Protein AF-A0A382SJ43-F1 (afdb_monomer_lite)

Foldseek 3Di:
DDDDDDDPVNVQVVVCVVCVPVADPPDGDDPDDDDDDPDDDDDDDLQPDWDWDDDPDPDIDIDRPVRVVPPDDDDDD

Sequence (77 aa):
MAGFGASRRDRREELAETYRGRLPPGQHIVEDWPVLTYGPTPRKSETDWRFCITGLVAEGRDYSLEEFKEIAWTKVH

Structure (mmCIF, N/CA/C/O backbone):
data_AF-A0A382SJ43-F1
#
_entry.id   AF-A0A382SJ43-F1
#
loop_
_atom_site.group_PDB
_atom_site.id
_atom_site.type_symbol
_atom_site.label_atom_id
_atom_site.label_alt_id
_atom_site.label_comp_id
_atom_site.label_asym_id
_atom_site.label_entity_id
_atom_site.label_seq_id
_atom_site.pdbx_PDB_ins_code
_atom_site.Cartn_x
_atom_site.Cartn_y
_atom_site.Cartn_z
_atom_site.occupancy
_atom_site.B_iso_or_equiv
_atom_site.auth_seq_id
_atom_site.auth_comp_id
_atom_site.auth_asym_id
_atom_site.auth_atom_id
_atom_site.pdbx_PDB_model_num
ATOM 1 N N . MET A 1 1 ? 37.885 11.418 -5.364 1.00 35.44 1 MET A N 1
ATOM 2 C CA . MET A 1 1 ? 37.919 10.374 -6.410 1.00 35.44 1 MET A CA 1
ATOM 3 C C . MET A 1 1 ? 36.539 9.731 -6.472 1.00 35.44 1 MET A C 1
ATOM 5 O O . MET A 1 1 ? 36.290 8.781 -5.745 1.00 35.44 1 MET A O 1
ATOM 9 N N . ALA A 1 2 ? 35.602 10.326 -7.215 1.00 40.75 2 ALA A N 1
ATOM 10 C CA . ALA A 1 2 ? 34.236 9.809 -7.321 1.00 40.75 2 ALA A CA 1
ATOM 11 C C . ALA A 1 2 ? 34.209 8.648 -8.327 1.00 40.75 2 ALA A C 1
ATOM 13 O O . ALA A 1 2 ? 34.709 8.793 -9.441 1.00 40.75 2 ALA A O 1
ATOM 14 N N . GLY A 1 3 ? 33.680 7.497 -7.911 1.00 42.72 3 GLY A N 1
ATOM 15 C CA . GLY A 1 3 ? 33.537 6.319 -8.760 1.00 42.72 3 GLY A CA 1
ATOM 16 C C . GLY A 1 3 ? 32.512 6.563 -9.865 1.00 42.72 3 GLY A C 1
ATOM 17 O O . GLY A 1 3 ? 31.383 6.970 -9.595 1.00 42.72 3 GLY A O 1
ATOM 18 N N . PHE A 1 4 ? 32.908 6.306 -11.108 1.00 54.16 4 PHE A N 1
ATOM 19 C CA . PHE A 1 4 ? 31.986 6.181 -12.228 1.00 54.16 4 PHE A CA 1
ATOM 20 C C . PHE A 1 4 ? 31.176 4.895 -12.024 1.00 54.16 4 PHE A C 1
ATOM 22 O O . PHE A 1 4 ? 31.674 3.798 -12.261 1.00 54.16 4 PHE A O 1
ATOM 29 N N . GLY A 1 5 ? 29.945 5.021 -11.523 1.00 55.78 5 GLY A N 1
ATOM 30 C CA . GLY A 1 5 ? 28.974 3.931 -11.584 1.00 55.78 5 GLY A CA 1
ATOM 31 C C . GLY A 1 5 ? 28.688 3.583 -13.045 1.00 55.78 5 GLY A C 1
ATOM 32 O O . GLY A 1 5 ? 28.662 4.483 -13.887 1.00 55.78 5 GLY A O 1
ATOM 33 N N . ALA A 1 6 ? 28.506 2.291 -13.335 1.00 59.34 6 ALA A N 1
ATOM 34 C CA . ALA A 1 6 ? 28.217 1.792 -14.679 1.00 59.34 6 ALA A CA 1
ATOM 35 C C . ALA A 1 6 ? 27.147 2.653 -15.365 1.00 59.34 6 ALA A C 1
ATOM 37 O O . ALA A 1 6 ? 26.090 2.937 -14.787 1.00 59.34 6 ALA A O 1
ATOM 38 N N . SER A 1 7 ? 27.444 3.096 -16.585 1.00 70.62 7 SER A N 1
ATOM 39 C CA . SER A 1 7 ? 26.533 3.911 -17.377 1.00 70.62 7 SER A CA 1
ATOM 40 C C . SER A 1 7 ? 25.234 3.140 -17.620 1.00 70.62 7 SER A C 1
ATOM 42 O O . SER A 1 7 ? 25.235 1.914 -17.737 1.00 70.62 7 SER A O 1
ATOM 44 N N . ARG A 1 8 ? 24.109 3.852 -17.790 1.00 63.12 8 ARG A N 1
ATOM 45 C CA . ARG A 1 8 ? 22.843 3.239 -18.245 1.00 63.12 8 ARG A CA 1
ATOM 46 C C . ARG A 1 8 ? 23.016 2.414 -19.529 1.00 63.12 8 ARG A C 1
ATOM 48 O O . ARG A 1 8 ? 22.219 1.521 -19.792 1.00 63.12 8 ARG A O 1
ATOM 55 N N . ARG A 1 9 ? 24.039 2.719 -20.335 1.00 66.38 9 ARG A N 1
ATOM 56 C CA . ARG A 1 9 ? 24.392 1.965 -21.542 1.00 66.38 9 ARG A CA 1
ATOM 57 C C . ARG A 1 9 ? 25.022 0.607 -21.218 1.00 66.38 9 ARG A C 1
ATOM 59 O O . ARG A 1 9 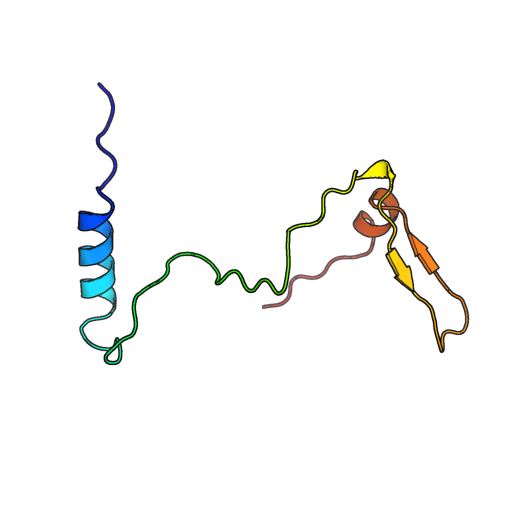? 24.555 -0.388 -21.760 1.00 66.38 9 ARG A O 1
ATOM 66 N N . ASP A 1 10 ? 25.995 0.575 -20.311 1.00 73.88 10 ASP A N 1
ATOM 67 C CA . ASP A 1 10 ? 26.719 -0.645 -19.919 1.00 73.88 10 ASP A CA 1
ATOM 68 C C . ASP A 1 10 ? 25.753 -1.672 -19.309 1.00 73.88 10 ASP A C 1
ATOM 70 O O . ASP A 1 10 ? 25.760 -2.849 -19.662 1.00 73.88 10 ASP A O 1
ATOM 74 N N . ARG A 1 11 ? 24.822 -1.195 -18.473 1.00 73.56 11 ARG A N 1
ATOM 75 C CA . ARG A 1 11 ? 23.800 -2.041 -17.841 1.00 73.56 11 ARG A CA 1
ATOM 76 C C . ARG A 1 11 ? 22.813 -2.646 -18.840 1.00 73.56 11 ARG A C 1
ATOM 78 O O . ARG A 1 11 ? 22.351 -3.769 -18.668 1.00 73.56 11 ARG A O 1
ATOM 85 N N . ARG A 1 12 ? 22.491 -1.922 -19.915 1.00 71.25 12 ARG A N 1
ATOM 86 C CA . ARG A 1 12 ? 21.586 -2.422 -20.958 1.00 71.25 12 ARG A CA 1
ATOM 87 C C . ARG A 1 12 ? 22.224 -3.546 -21.775 1.00 71.25 12 ARG A C 1
ATOM 89 O O . ARG A 1 12 ? 21.510 -4.450 -22.196 1.00 71.25 12 ARG A O 1
ATOM 96 N N . GLU A 1 13 ? 23.534 -3.487 -22.006 1.00 75.06 13 GLU A N 1
ATOM 97 C CA . GLU A 1 13 ? 24.287 -4.544 -22.695 1.00 75.06 13 GLU A CA 1
ATOM 98 C C . GLU A 1 13 ? 24.405 -5.805 -21.826 1.00 75.06 13 GLU A C 1
ATOM 100 O O . GLU A 1 13 ? 24.153 -6.901 -22.320 1.00 75.06 13 GLU A O 1
ATOM 105 N N . GLU A 1 14 ? 24.653 -5.656 -20.522 1.00 78.75 14 GLU A N 1
ATOM 106 C CA . GLU A 1 14 ? 24.635 -6.766 -19.554 1.00 78.75 14 GLU A CA 1
ATOM 107 C C . GLU A 1 14 ? 23.266 -7.466 -19.490 1.00 78.75 14 GLU A C 1
ATOM 109 O O . GLU A 1 14 ? 23.164 -8.696 -19.532 1.00 78.75 14 GLU A O 1
ATOM 114 N N . LEU A 1 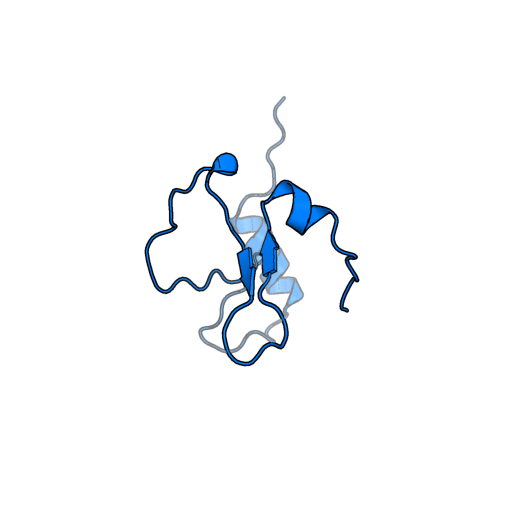15 ? 22.186 -6.684 -19.445 1.00 77.25 15 LEU A N 1
ATOM 115 C CA . LEU A 1 15 ? 20.828 -7.216 -19.491 1.00 77.25 15 LEU A CA 1
ATOM 116 C C . LEU A 1 15 ? 20.550 -7.890 -20.842 1.00 77.25 15 LEU A C 1
ATOM 118 O O . LEU A 1 15 ? 20.055 -9.012 -20.872 1.00 77.25 15 LEU A O 1
ATOM 122 N N . ALA A 1 16 ? 20.918 -7.281 -21.970 1.00 75.50 16 ALA A N 1
ATOM 123 C CA . ALA A 1 16 ? 20.746 -7.911 -23.282 1.00 75.50 16 ALA A CA 1
ATOM 124 C C . ALA A 1 16 ? 21.480 -9.264 -23.382 1.00 75.50 16 ALA A C 1
ATOM 126 O O . ALA A 1 16 ? 20.909 -10.235 -23.888 1.00 75.50 16 ALA A O 1
ATOM 127 N N . GLU A 1 17 ? 22.694 -9.352 -22.830 1.00 80.69 17 GLU A N 1
ATOM 128 C CA . GLU A 1 17 ? 23.470 -10.591 -22.733 1.00 80.69 17 GLU A CA 1
ATOM 129 C C . GLU A 1 17 ? 22.815 -11.609 -21.789 1.00 80.69 17 GLU A C 1
ATOM 131 O O . GLU A 1 17 ? 22.809 -12.798 -22.086 1.00 80.69 17 GLU A O 1
ATOM 136 N N . THR A 1 18 ? 22.193 -11.173 -20.690 1.00 81.12 18 THR A N 1
ATOM 137 C CA . THR A 1 18 ? 21.446 -12.057 -19.775 1.00 81.12 18 THR A CA 1
ATOM 138 C C . THR A 1 18 ? 20.279 -12.743 -20.486 1.00 81.12 18 THR A C 1
ATOM 140 O O . THR A 1 18 ? 20.033 -13.935 -20.292 1.00 81.12 18 THR A O 1
ATOM 143 N N . TYR A 1 19 ? 19.571 -12.014 -21.352 1.00 79.69 19 TYR A N 1
ATOM 144 C CA . TYR A 1 19 ? 18.385 -12.528 -22.035 1.00 79.69 19 TYR A CA 1
ATOM 145 C C . TYR A 1 19 ? 18.681 -13.191 -23.393 1.00 79.69 19 TYR A C 1
ATOM 147 O O . TYR A 1 19 ? 17.738 -13.705 -23.989 1.00 79.69 19 TYR A O 1
ATOM 155 N N . ARG A 1 20 ? 19.943 -13.240 -23.866 1.00 78.12 20 ARG A N 1
ATOM 156 C CA . ARG A 1 20 ? 20.470 -14.039 -25.011 1.00 78.12 20 ARG A CA 1
ATOM 157 C C . ARG A 1 20 ? 19.500 -14.266 -26.191 1.00 78.12 20 ARG A C 1
ATOM 159 O O . ARG A 1 20 ? 19.387 -15.378 -26.699 1.00 78.12 20 ARG A O 1
ATOM 166 N N . GLY A 1 21 ? 18.754 -13.246 -26.617 1.00 73.88 21 GLY A N 1
ATOM 167 C CA . GLY A 1 21 ? 17.805 -13.362 -27.739 1.00 73.88 21 GLY A CA 1
ATOM 16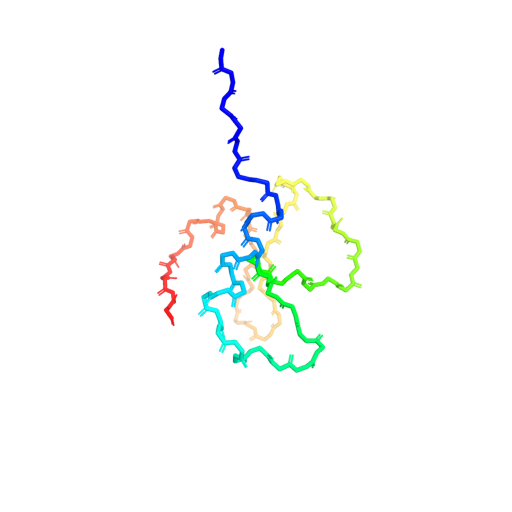8 C C . GLY A 1 21 ? 16.454 -14.033 -27.429 1.00 73.88 21 GLY A C 1
ATOM 169 O O . GLY A 1 21 ? 15.689 -14.304 -28.347 1.00 73.88 21 GLY A O 1
ATOM 170 N N . ARG A 1 22 ? 16.114 -14.265 -26.155 1.00 83.56 22 ARG A N 1
ATOM 171 C CA . ARG A 1 22 ? 14.773 -14.691 -25.700 1.00 83.56 22 ARG A CA 1
ATOM 172 C C . ARG A 1 22 ? 13.772 -13.539 -25.596 1.00 83.56 22 ARG A C 1
ATOM 174 O O . ARG A 1 22 ? 12.619 -13.778 -25.248 1.00 83.56 22 ARG A O 1
ATOM 181 N N . LEU A 1 23 ? 14.211 -12.308 -25.849 1.00 82.69 23 LEU A N 1
ATOM 182 C CA . LEU A 1 23 ? 13.364 -11.123 -25.840 1.00 82.69 23 LEU A CA 1
ATOM 183 C C . LEU A 1 23 ? 12.583 -11.053 -27.164 1.00 82.69 23 LEU A C 1
ATOM 185 O O . LEU A 1 23 ? 13.213 -10.922 -28.216 1.00 82.69 23 LEU A O 1
ATOM 189 N N . PRO A 1 24 ? 11.242 -11.155 -27.151 1.00 84.06 24 PRO A N 1
ATOM 190 C CA . PRO A 1 24 ? 10.449 -11.068 -28.371 1.00 84.06 24 PRO A CA 1
ATOM 191 C C . PRO A 1 24 ? 10.627 -9.716 -29.087 1.00 84.06 24 PRO A C 1
ATOM 193 O O . PRO A 1 24 ? 10.908 -8.706 -28.430 1.00 84.06 24 PRO A O 1
ATOM 196 N N . PRO A 1 25 ? 10.428 -9.654 -30.419 1.00 84.62 25 PRO A N 1
ATOM 197 C CA . PRO A 1 25 ? 10.504 -8.401 -31.165 1.00 84.62 25 PRO A CA 1
ATOM 198 C C . PRO A 1 25 ? 9.584 -7.318 -30.579 1.00 84.62 25 PRO A C 1
ATOM 200 O O . PRO A 1 25 ? 8.408 -7.567 -30.328 1.00 84.62 25 PRO A O 1
ATOM 203 N N . GLY A 1 26 ? 10.118 -6.109 -30.375 1.00 79.94 26 GLY A N 1
ATOM 204 C CA . GLY A 1 26 ? 9.374 -4.958 -29.839 1.00 79.94 26 GLY A CA 1
ATOM 205 C C . GLY A 1 26 ? 9.322 -4.860 -28.309 1.00 79.94 26 GLY A C 1
ATOM 206 O O . GLY A 1 26 ? 8.833 -3.859 -27.786 1.00 79.94 26 GLY A O 1
ATOM 207 N N . GLN A 1 27 ? 9.855 -5.844 -27.582 1.00 82.94 27 GLN A N 1
ATOM 208 C CA . GLN A 1 27 ? 9.933 -5.809 -26.123 1.00 82.94 27 GLN A CA 1
ATOM 209 C C . GLN A 1 27 ? 11.263 -5.198 -25.650 1.00 82.94 27 GLN A C 1
ATOM 211 O O . GLN A 1 27 ? 12.289 -5.314 -26.319 1.00 82.94 27 GLN A O 1
ATOM 216 N N . HIS A 1 28 ? 11.257 -4.545 -24.487 1.00 78.25 28 HIS A N 1
ATOM 217 C CA . HIS A 1 28 ? 12.455 -4.045 -23.809 1.00 78.25 28 HIS A CA 1
ATOM 218 C C . HIS A 1 28 ? 12.493 -4.561 -22.368 1.00 78.25 28 HIS A C 1
ATOM 220 O O . HIS A 1 28 ? 11.460 -4.911 -21.798 1.00 78.25 28 HIS A O 1
ATOM 226 N N . ILE A 1 29 ? 13.691 -4.640 -21.793 1.00 80.88 29 ILE A N 1
ATOM 227 C CA . ILE A 1 29 ? 13.894 -5.084 -20.412 1.00 80.88 29 ILE A CA 1
ATOM 228 C C . ILE A 1 29 ? 13.653 -3.889 -19.489 1.00 80.88 29 ILE A C 1
ATOM 230 O O . ILE A 1 29 ? 14.208 -2.813 -19.716 1.00 80.88 29 ILE A O 1
ATOM 234 N N . VAL A 1 30 ? 12.824 -4.087 -18.467 1.00 78.06 30 VAL A N 1
ATOM 235 C CA . VAL A 1 30 ? 12.550 -3.110 -17.410 1.00 78.06 30 VAL A CA 1
ATOM 236 C C . VAL A 1 30 ? 13.025 -3.737 -16.103 1.00 78.06 30 VAL A C 1
ATOM 238 O O . VAL A 1 30 ? 12.649 -4.865 -15.794 1.00 78.06 30 VAL A O 1
ATOM 241 N N . GLU A 1 31 ? 13.906 -3.045 -15.384 1.00 79.44 31 GLU A N 1
ATOM 242 C CA . GLU A 1 31 ? 14.432 -3.503 -14.085 1.00 79.44 31 GLU A CA 1
ATOM 243 C C . GLU A 1 31 ? 13.432 -3.243 -12.950 1.00 79.44 31 GLU A C 1
ATOM 245 O O . GLU A 1 31 ? 13.420 -3.946 -11.941 1.00 79.44 31 GLU A O 1
ATOM 250 N N . ASP A 1 32 ? 12.582 -2.237 -13.143 1.00 82.94 32 ASP A N 1
ATOM 251 C CA . ASP A 1 32 ? 11.615 -1.776 -12.164 1.00 82.94 32 ASP A CA 1
ATOM 252 C C . ASP A 1 32 ? 10.243 -2.423 -12.365 1.00 82.94 32 ASP A C 1
ATOM 254 O O . ASP A 1 32 ? 9.862 -2.867 -13.453 1.00 82.94 32 ASP A O 1
ATOM 258 N N . TRP A 1 33 ? 9.456 -2.428 -11.294 1.00 83.25 33 TRP A N 1
ATOM 259 C CA . TRP A 1 33 ? 8.068 -2.857 -11.369 1.00 83.25 33 TRP A CA 1
ATOM 260 C C . TRP A 1 33 ? 7.261 -1.904 -12.258 1.00 83.25 33 TRP A C 1
ATOM 262 O O . TRP A 1 33 ? 7.381 -0.683 -12.113 1.00 83.25 33 TRP A O 1
ATOM 272 N N . PRO A 1 34 ? 6.419 -2.430 -13.169 1.00 82.81 34 PRO A N 1
ATOM 273 C CA . PRO A 1 34 ? 5.604 -1.590 -14.026 1.00 82.81 34 PRO A CA 1
ATOM 274 C C . PRO A 1 34 ? 4.676 -0.731 -13.170 1.00 82.81 34 PRO A C 1
ATOM 276 O O . PRO A 1 34 ? 3.911 -1.235 -12.347 1.00 82.81 34 PRO A O 1
ATOM 279 N N . VAL A 1 35 ? 4.722 0.579 -13.393 1.00 84.25 35 VAL A N 1
ATOM 280 C CA . VAL A 1 35 ? 3.780 1.510 -12.778 1.00 84.25 35 VAL A CA 1
ATOM 281 C C . VAL A 1 35 ? 2.564 1.616 -13.689 1.00 84.25 35 VAL A C 1
ATOM 283 O O . VAL A 1 35 ? 2.650 2.145 -14.797 1.00 84.25 35 VAL A O 1
ATOM 286 N N . LEU A 1 36 ? 1.427 1.106 -13.221 1.00 87.06 36 LEU A N 1
ATOM 287 C CA . LEU A 1 36 ? 0.137 1.250 -13.889 1.00 87.06 36 LEU A CA 1
ATOM 288 C C . LEU A 1 36 ? -0.686 2.295 -13.146 1.00 87.06 36 LEU A C 1
ATOM 290 O O . LEU A 1 36 ? -1.041 2.110 -11.984 1.00 87.06 36 LEU A O 1
ATOM 294 N N . THR A 1 37 ? -1.008 3.386 -13.832 1.00 85.38 37 THR A N 1
ATOM 295 C CA . THR A 1 37 ? -1.698 4.523 -13.232 1.00 85.38 37 THR A CA 1
ATOM 296 C C . THR A 1 37 ? -2.845 4.959 -14.131 1.00 85.38 37 THR A C 1
ATOM 298 O O . THR A 1 37 ? -2.639 5.254 -15.304 1.00 85.38 37 THR A O 1
ATOM 301 N N . TYR A 1 38 ? -4.056 5.025 -13.576 1.00 90.56 38 TYR A N 1
ATOM 302 C CA . TYR A 1 38 ? -5.244 5.504 -14.293 1.00 90.56 38 TYR A CA 1
ATOM 303 C C . TYR A 1 38 ? -5.463 7.028 -14.160 1.00 90.56 38 TYR A C 1
ATOM 305 O O . TYR A 1 38 ? -6.275 7.605 -14.875 1.00 90.56 38 TYR A O 1
ATOM 313 N N . GLY A 1 39 ? -4.744 7.715 -13.266 1.00 91.69 39 GLY A N 1
ATOM 314 C CA . GLY A 1 39 ? -4.931 9.148 -13.025 1.00 91.69 39 GLY A CA 1
ATOM 315 C C . GLY A 1 39 ? -3.821 9.784 -12.183 1.00 91.69 39 GLY A C 1
ATOM 316 O O . GLY A 1 39 ? -2.863 9.117 -11.818 1.00 91.69 39 GLY A O 1
ATOM 317 N N . PRO A 1 40 ? -3.903 11.081 -11.863 1.00 93.38 40 PRO A N 1
ATOM 318 C CA . PRO A 1 40 ? -2.861 11.751 -11.089 1.00 93.38 40 PRO A CA 1
ATOM 319 C C . PRO A 1 40 ? -2.697 11.139 -9.689 1.00 93.38 40 PRO A C 1
ATOM 321 O O . PRO A 1 40 ? -3.678 10.763 -9.047 1.00 93.38 40 PRO A O 1
ATOM 324 N N . THR A 1 41 ? -1.460 11.097 -9.185 1.00 91.44 41 THR A N 1
ATOM 325 C CA . THR A 1 41 ? -1.176 10.654 -7.813 1.00 91.44 41 THR A CA 1
ATOM 326 C C . THR A 1 41 ? -1.854 11.587 -6.801 1.00 91.44 41 THR A C 1
ATOM 328 O O . THR A 1 41 ? -1.590 12.797 -6.823 1.00 91.44 41 THR A O 1
ATOM 331 N N . PRO A 1 42 ? -2.707 11.070 -5.899 1.00 87.88 42 PRO A N 1
ATOM 332 C CA . PRO A 1 42 ? -3.385 11.898 -4.913 1.00 87.88 42 PRO A CA 1
ATOM 333 C C . PRO A 1 42 ? -2.396 12.451 -3.881 1.00 87.88 42 PRO A C 1
ATOM 335 O O . PRO A 1 42 ? -1.483 11.759 -3.436 1.00 87.88 42 PRO A O 1
ATOM 338 N N . ARG A 1 43 ? -2.606 13.704 -3.463 1.00 88.44 43 ARG A N 1
ATOM 339 C CA . ARG A 1 43 ? -1.881 14.323 -2.344 1.00 88.44 43 ARG A CA 1
ATOM 340 C C . ARG A 1 43 ? -2.756 14.250 -1.095 1.00 88.44 43 ARG A C 1
ATOM 342 O O . ARG A 1 43 ? -3.713 15.011 -0.977 1.00 88.44 43 ARG A O 1
ATOM 349 N N . LYS A 1 44 ? -2.459 13.314 -0.195 1.00 85.06 44 LYS A N 1
ATOM 350 C CA . LYS A 1 44 ? -3.153 13.136 1.090 1.00 85.06 44 LYS A CA 1
ATOM 351 C C . LYS A 1 44 ? -2.133 13.159 2.224 1.00 85.06 44 LYS A C 1
ATOM 353 O O . LYS A 1 44 ? -1.022 12.670 2.039 1.00 85.06 44 LYS A O 1
ATOM 358 N N . SER A 1 45 ? -2.501 13.761 3.354 1.00 90.81 45 SER A N 1
ATOM 359 C CA . SER A 1 45 ? -1.710 13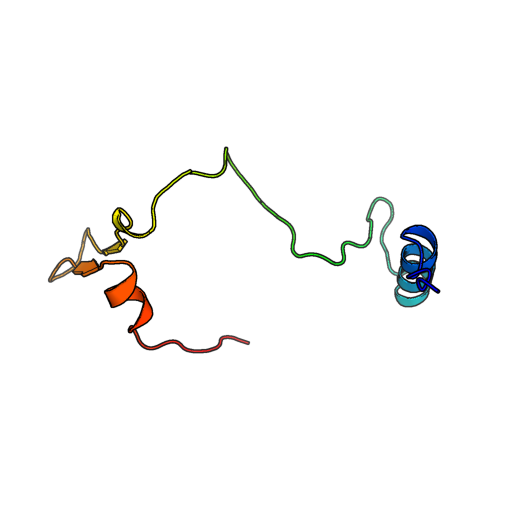.662 4.581 1.00 90.81 45 SER A CA 1
ATOM 360 C C . SER A 1 45 ? -1.924 12.281 5.210 1.00 90.81 45 SER A C 1
ATOM 362 O O . SER A 1 45 ? -2.964 11.655 4.990 1.00 90.81 45 SER A O 1
ATOM 364 N N . GLU A 1 46 ? -0.947 11.801 5.979 1.00 90.38 46 GLU A N 1
ATOM 365 C CA . GLU A 1 46 ? -1.099 10.552 6.736 1.00 90.38 46 GLU A CA 1
ATOM 366 C C . GLU A 1 46 ? -2.175 10.682 7.823 1.00 90.38 46 GLU A C 1
ATOM 368 O O . GLU A 1 46 ? -2.933 9.745 8.049 1.00 90.38 46 GLU A O 1
ATOM 373 N N . THR A 1 47 ? -2.310 11.868 8.422 1.00 92.31 47 THR A N 1
ATOM 374 C CA . THR A 1 47 ? -3.265 12.147 9.502 1.00 92.31 47 THR A CA 1
ATOM 375 C C . THR A 1 47 ? -4.726 12.118 9.043 1.00 92.31 47 THR A C 1
ATOM 377 O O . THR A 1 47 ? -5.606 11.773 9.825 1.00 92.31 47 THR A O 1
ATOM 380 N N . ASP A 1 48 ? -4.992 12.460 7.777 1.00 92.69 48 ASP A N 1
ATOM 381 C CA . ASP A 1 48 ? -6.344 12.448 7.193 1.00 92.69 48 ASP A CA 1
ATOM 382 C C . ASP A 1 48 ? -6.705 11.096 6.551 1.00 92.69 48 ASP A C 1
ATOM 384 O O . ASP A 1 48 ? -7.779 10.946 5.957 1.00 92.69 48 ASP A O 1
ATOM 388 N N . TRP A 1 49 ? -5.795 10.120 6.581 1.00 95.19 49 TRP A N 1
ATOM 389 C CA . TRP A 1 49 ? -5.998 8.832 5.932 1.00 95.19 49 TRP A CA 1
ATOM 390 C C . TRP A 1 49 ? -6.952 7.948 6.743 1.00 95.19 49 TRP A C 1
ATOM 392 O O . TRP A 1 49 ? -6.819 7.821 7.959 1.00 95.19 49 TRP A O 1
ATOM 402 N N . ARG A 1 50 ? -7.906 7.310 6.054 1.00 96.00 50 ARG A N 1
ATOM 403 C CA . ARG A 1 50 ? -8.879 6.372 6.633 1.00 96.00 50 ARG A CA 1
ATOM 404 C C . ARG A 1 50 ? -9.038 5.146 5.740 1.00 96.00 50 ARG A C 1
ATOM 406 O O . ARG A 1 50 ? -9.084 5.286 4.515 1.00 96.00 50 ARG A O 1
ATOM 413 N N . PHE A 1 51 ? -9.189 3.970 6.347 1.00 96.25 51 PHE A N 1
ATOM 414 C CA . PHE A 1 51 ? -9.572 2.735 5.657 1.00 96.25 51 PHE A CA 1
ATOM 415 C C . PHE A 1 51 ? -10.884 2.196 6.213 1.00 96.25 51 PHE A C 1
ATOM 417 O O . PHE A 1 51 ? -10.944 1.710 7.343 1.00 96.25 51 PHE A O 1
ATOM 424 N N . CYS A 1 52 ? -11.930 2.270 5.391 1.00 97.38 52 CYS A N 1
ATOM 425 C CA . CYS A 1 52 ? -13.290 1.940 5.796 1.00 97.38 52 CYS A CA 1
ATOM 426 C C . CYS A 1 52 ? -13.758 0.630 5.152 1.00 97.38 52 CYS A C 1
ATOM 428 O O . CYS A 1 52 ? -13.800 0.508 3.927 1.00 97.38 52 CYS A O 1
ATOM 430 N N . ILE A 1 53 ? -14.195 -0.319 5.978 1.00 97.50 53 ILE A N 1
ATOM 431 C CA . ILE A 1 53 ? -14.883 -1.542 5.558 1.00 97.50 53 ILE A CA 1
ATOM 432 C C . ILE A 1 53 ? -16.383 -1.313 5.746 1.00 97.50 53 ILE A C 1
ATOM 434 O O . ILE A 1 53 ? -16.860 -1.123 6.866 1.00 97.50 53 ILE A O 1
ATOM 438 N N . THR A 1 54 ? -17.125 -1.317 4.641 1.00 97.75 54 THR A N 1
ATOM 439 C CA . THR A 1 54 ? -18.562 -1.005 4.601 1.00 97.75 54 THR A CA 1
ATOM 440 C C . THR A 1 54 ? -19.302 -1.956 3.651 1.00 97.75 54 THR A C 1
ATOM 442 O O . THR A 1 54 ? -18.678 -2.778 2.980 1.00 97.75 54 THR A O 1
ATOM 445 N N . GLY A 1 55 ? -20.635 -1.862 3.588 1.00 96.81 55 GLY A N 1
ATOM 446 C CA . GLY A 1 55 ? -21.471 -2.693 2.715 1.00 96.81 55 GLY A CA 1
ATOM 447 C C . GLY A 1 55 ? -22.141 -3.840 3.469 1.00 96.81 55 GLY A C 1
ATOM 448 O O . GLY A 1 55 ? -22.687 -3.631 4.549 1.00 96.81 55 GLY A O 1
ATOM 449 N N . LEU A 1 56 ? -22.125 -5.047 2.894 1.00 97.94 56 LEU A N 1
ATOM 450 C CA . LEU A 1 56 ? -22.759 -6.237 3.474 1.00 97.94 56 LEU A CA 1
ATOM 451 C C . LEU A 1 56 ? -21.870 -6.874 4.555 1.00 97.94 56 LEU A C 1
ATOM 453 O O . LEU A 1 56 ? -21.353 -7.977 4.398 1.00 97.94 56 LEU A O 1
ATOM 457 N N . VAL A 1 57 ? -21.673 -6.144 5.647 1.00 97.50 57 VAL A N 1
ATOM 458 C CA . VAL A 1 57 ? -20.904 -6.574 6.818 1.00 97.50 57 VAL A CA 1
ATOM 459 C C . VAL A 1 57 ? -21.772 -6.464 8.065 1.00 97.50 57 VAL A C 1
ATOM 461 O O . VAL A 1 57 ? -22.617 -5.577 8.150 1.00 97.50 57 VAL A O 1
ATOM 464 N N . ALA A 1 58 ? -21.577 -7.368 9.028 1.00 97.25 58 ALA A N 1
ATOM 465 C CA . ALA A 1 58 ? -22.323 -7.329 10.287 1.00 97.25 58 ALA A CA 1
ATOM 466 C C . ALA A 1 58 ? -22.019 -6.046 11.080 1.00 97.25 58 ALA A C 1
ATOM 468 O O . ALA A 1 58 ? -22.928 -5.393 11.580 1.00 97.25 58 ALA A O 1
ATOM 469 N N . GLU A 1 59 ? -20.741 -5.664 11.130 1.00 96.94 59 GLU A N 1
ATOM 470 C CA . GLU A 1 59 ? -20.265 -4.423 11.733 1.00 96.94 59 GLU A CA 1
ATOM 471 C C . GLU A 1 59 ? -19.242 -3.774 10.802 1.00 96.94 59 GLU A C 1
ATOM 473 O O . GLU A 1 59 ? -18.262 -4.406 10.395 1.00 96.94 59 GLU A O 1
ATOM 478 N N . GLY A 1 60 ? -19.476 -2.509 10.456 1.00 97.31 60 GLY A N 1
ATOM 479 C CA . GLY A 1 60 ? -18.500 -1.709 9.725 1.00 97.31 60 GLY A CA 1
ATOM 480 C C . GLY A 1 60 ? -17.245 -1.460 10.560 1.00 97.31 60 GLY A C 1
ATOM 481 O O . GLY A 1 60 ? -17.277 -1.482 11.792 1.00 97.31 60 GLY A O 1
ATOM 482 N N . ARG A 1 61 ? -16.128 -1.203 9.882 1.00 97.25 61 ARG A N 1
ATOM 483 C CA . ARG A 1 61 ? -14.863 -0.831 10.526 1.00 97.25 61 ARG A CA 1
ATOM 484 C C . ARG A 1 61 ? -14.273 0.385 9.844 1.00 97.25 61 ARG A C 1
ATOM 486 O O . ARG A 1 61 ? -14.417 0.54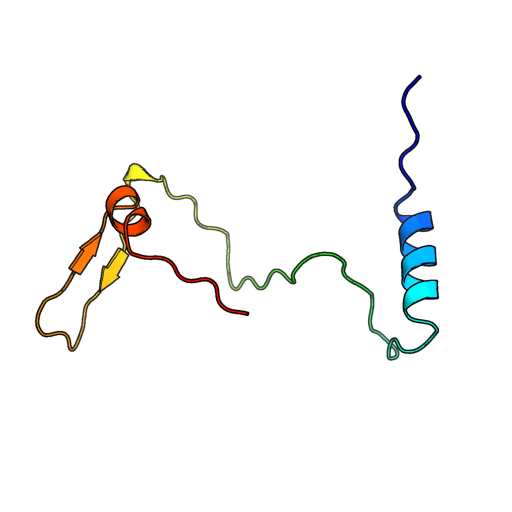8 8.636 1.00 97.25 61 ARG A O 1
ATOM 493 N N . ASP A 1 62 ? -13.603 1.211 10.626 1.00 97.56 62 ASP A N 1
ATOM 494 C CA . ASP A 1 62 ? -12.902 2.390 10.145 1.00 97.56 62 ASP A CA 1
ATOM 495 C C . ASP A 1 62 ? -11.605 2.532 10.942 1.00 97.56 62 ASP A C 1
ATOM 497 O O . ASP A 1 62 ? -11.646 2.597 12.170 1.00 97.56 62 ASP A O 1
ATOM 501 N N . TYR A 1 63 ? -10.479 2.518 10.234 1.00 97.62 63 TYR A N 1
ATOM 502 C CA . TYR A 1 63 ? -9.138 2.511 10.806 1.00 97.62 63 TYR A CA 1
ATOM 503 C C . TYR A 1 63 ? -8.388 3.790 10.440 1.00 97.62 63 TYR A C 1
ATOM 505 O O . TYR A 1 63 ? -8.394 4.207 9.274 1.00 97.62 63 TYR A O 1
ATOM 513 N N . SER A 1 64 ? -7.686 4.377 11.414 1.00 96.75 64 SER A N 1
ATOM 514 C CA . SER A 1 64 ? -6.596 5.315 11.125 1.00 96.75 64 SER A CA 1
ATOM 515 C C . SER A 1 64 ? -5.418 4.588 10.470 1.00 96.75 64 SER A C 1
ATOM 517 O O . SER A 1 64 ? -5.365 3.354 10.429 1.00 96.75 64 SER A O 1
ATOM 519 N N . LEU A 1 65 ? -4.447 5.344 9.954 1.00 96.06 65 LEU A N 1
ATOM 520 C CA . LEU A 1 65 ? -3.240 4.745 9.388 1.00 96.06 65 LEU A CA 1
ATOM 521 C C . LEU A 1 65 ? -2.444 3.966 10.446 1.00 96.06 65 LEU A C 1
ATOM 523 O O . LEU A 1 65 ? -1.894 2.908 10.143 1.00 96.06 65 LEU A O 1
ATOM 527 N N . GLU A 1 66 ? -2.391 4.482 11.673 1.00 95.81 66 GLU A N 1
ATOM 528 C CA . GLU A 1 66 ? -1.735 3.840 12.812 1.00 95.81 66 GLU A CA 1
ATOM 529 C C . GLU A 1 66 ? -2.421 2.514 13.145 1.00 95.81 66 GLU A C 1
ATOM 531 O O . GLU A 1 66 ? -1.764 1.479 13.163 1.00 95.81 66 GLU A O 1
ATOM 536 N N . GLU A 1 67 ? -3.747 2.515 13.313 1.00 96.69 67 GLU A N 1
ATOM 537 C CA . GLU A 1 67 ? -4.512 1.302 13.630 1.00 96.69 67 GLU A CA 1
ATOM 538 C C . GLU A 1 67 ? -4.417 0.249 12.518 1.00 96.69 67 GLU A C 1
ATOM 540 O O . GLU A 1 67 ? -4.316 -0.945 12.796 1.00 96.69 67 GLU A O 1
ATOM 545 N N . PHE A 1 68 ? -4.421 0.678 11.251 1.00 96.19 68 PHE A N 1
ATOM 546 C CA . PHE A 1 68 ? -4.311 -0.224 10.106 1.00 96.19 68 PHE A CA 1
ATOM 547 C C . PHE A 1 68 ? -2.957 -0.947 10.057 1.00 96.19 68 PHE A C 1
ATOM 549 O O . PHE A 1 68 ? -2.898 -2.126 9.708 1.00 96.19 68 PHE A O 1
ATOM 556 N N . LYS A 1 69 ? -1.862 -0.264 10.418 1.00 94.94 69 LYS A N 1
ATOM 557 C CA . LYS A 1 69 ? -0.509 -0.849 10.415 1.00 94.94 69 LYS A CA 1
ATOM 558 C C . LYS A 1 69 ? -0.328 -1.938 11.477 1.00 94.94 69 LYS A C 1
ATOM 560 O O . LYS A 1 69 ? 0.457 -2.852 11.241 1.00 94.94 69 LYS A O 1
ATOM 565 N N . GLU A 1 70 ? -1.079 -1.879 12.574 1.00 96.94 70 GLU A N 1
ATOM 566 C CA . GLU A 1 70 ? -1.039 -2.865 13.666 1.00 96.94 70 GLU A CA 1
ATOM 567 C C . GLU A 1 70 ? -1.802 -4.168 13.358 1.00 96.94 70 GLU A C 1
ATOM 569 O O . GLU A 1 70 ? -1.720 -5.142 14.109 1.00 96.94 70 GLU A O 1
ATOM 574 N N . ILE A 1 71 ? -2.552 -4.223 12.251 1.00 95.75 71 ILE A N 1
ATOM 575 C CA . ILE A 1 71 ? -3.230 -5.449 11.813 1.00 95.75 71 ILE A C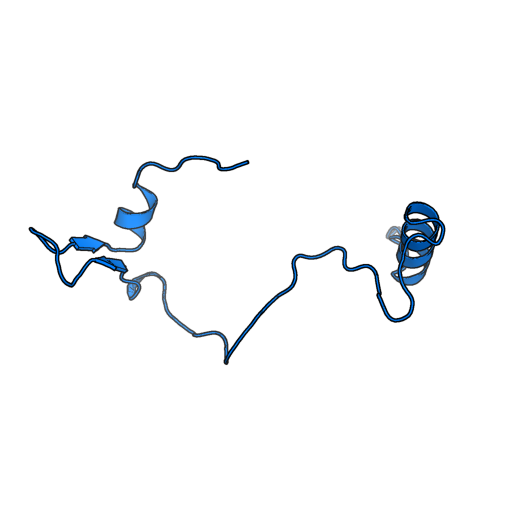A 1
ATOM 576 C C . ILE A 1 71 ? -2.180 -6.515 11.468 1.00 95.75 71 ILE A C 1
ATOM 578 O O . ILE A 1 71 ? -1.114 -6.205 10.954 1.00 95.75 71 ILE A O 1
ATOM 582 N N . ALA A 1 72 ? -2.468 -7.793 11.728 1.00 96.25 72 ALA A N 1
ATOM 583 C CA . ALA A 1 72 ? -1.531 -8.877 11.443 1.00 96.25 72 ALA A CA 1
ATOM 584 C C . ALA A 1 72 ? -1.193 -8.978 9.942 1.00 96.25 72 ALA A C 1
ATOM 586 O O . ALA A 1 72 ? -2.067 -9.214 9.105 1.00 96.25 72 ALA A O 1
ATOM 587 N N . TRP A 1 73 ? 0.097 -8.864 9.617 1.00 94.81 73 TRP A N 1
ATOM 588 C CA . TRP A 1 73 ? 0.615 -9.006 8.257 1.00 94.81 73 TRP A CA 1
ATOM 589 C C . TRP A 1 73 ? 1.092 -10.431 7.998 1.00 94.81 73 TRP A C 1
ATOM 591 O O . TRP A 1 73 ? 1.673 -11.083 8.865 1.00 94.81 73 TRP A O 1
ATOM 601 N N . THR A 1 74 ? 0.914 -10.893 6.764 1.00 95.62 74 THR A N 1
ATOM 602 C CA . THR A 1 74 ? 1.533 -12.128 6.280 1.00 95.62 74 THR A CA 1
ATOM 603 C C . THR A 1 74 ? 2.234 -11.879 4.953 1.00 95.62 74 THR A C 1
ATOM 605 O O . THR A 1 74 ? 1.802 -11.046 4.153 1.00 95.62 74 THR A O 1
ATOM 608 N N . LYS A 1 75 ? 3.338 -12.591 4.720 1.00 95.50 75 LYS A N 1
ATOM 609 C CA . LYS A 1 75 ? 4.077 -12.520 3.461 1.00 95.50 75 LYS A CA 1
ATOM 610 C C . LYS A 1 75 ? 3.484 -13.521 2.477 1.00 95.50 75 LYS A C 1
ATOM 612 O O . LYS A 1 75 ? 3.408 -14.709 2.775 1.00 95.50 75 LYS A O 1
ATOM 617 N N . VAL A 1 76 ? 3.119 -13.039 1.296 1.00 92.94 76 VAL A N 1
ATOM 618 C CA . VAL A 1 76 ? 2.694 -13.882 0.174 1.00 92.94 76 VAL A CA 1
ATOM 619 C C . VAL A 1 76 ? 3.887 -14.074 -0.768 1.00 92.94 76 VAL A C 1
ATOM 621 O O . VAL A 1 76 ? 4.644 -13.127 -0.994 1.00 92.94 76 VAL A O 1
ATOM 624 N N . HIS A 1 77 ? 4.081 -15.307 -1.242 1.00 77.62 77 HIS A N 1
ATOM 625 C CA . HIS A 1 77 ? 5.150 -15.724 -2.156 1.00 77.62 77 HIS A CA 1
ATOM 626 C C . HIS A 1 77 ? 4.619 -15.936 -3.569 1.00 77.62 77 HIS A C 1
ATOM 628 O O . HIS A 1 77 ? 3.472 -16.425 -3.685 1.00 77.62 77 HIS A O 1
#

Organism: NCBI:txid408172

Secondary structure (DSSP, 8-state):
-------HHHHHHHHHHHHTT-S-TT----SSPP---SSPPP---STT-EEEE-SS-SS-EEEEHHHHHTSPP----

Radius of gyration: 22.09 Å; chains: 1; bounding box: 61×30×45 Å

InterPro domains:
  IPR036374 Oxidoreductase, molybdopterin-binding domain superfamily [SSF56524] (14-72)

pLDDT: mean 84.41, std 13.94, range [35.44, 97.94]